Protein AF-A0A7X5N575-F1 (afdb_monomer)

Radius of gyration: 18.28 Å; Cα contacts (8 Å, |Δi|>4): 50; chains: 1; bounding box: 42×20×48 Å

InterPro domains:
  IPR002585 Cytochrome ubiquinol oxidase subunit 1 [PF01654] (1-79)
  IPR0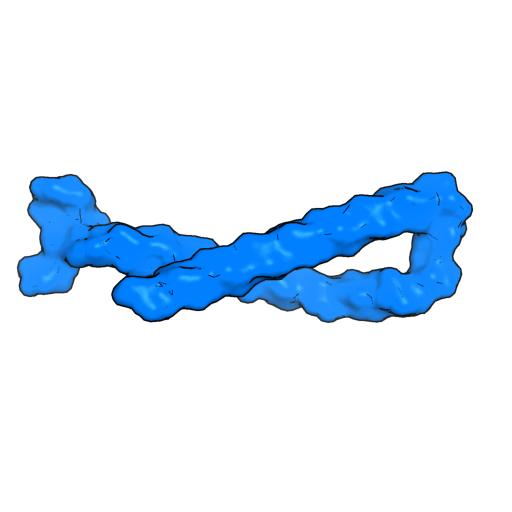02585 Cytochrome ubiquinol oxidase subunit 1 [PTHR30365] (1-79)

Foldseek 3Di:
DVLLVVLVCLLVVLVVVVVVLVVVLVVCVVVVCNVVPPVSVVVVVVNPCSVVSSVVSVVCNVVVVCPQDPPPPPHGVVD

Solvent-accessible surface area (backbone atoms only — not comparable to full-atom values): 4418 Å² total; per-residue (Å²): 112,70,68,43,57,52,27,45,51,52,21,51,52,47,52,53,49,52,50,50,52,52,51,53,49,51,54,28,49,77,68,69,44,47,86,76,37,59,66,60,58,50,49,52,66,65,48,64,61,46,58,58,53,27,52,54,22,47,50,47,30,55,57,64,64,42,57,67,34,76,38,83,100,77,36,52,72,90,114

Sequence (79 aa):
VTPVFFAFRIMVGIGSLMLLVAWVSALAWWRGTLVQWRWLLATWRWMLPSGFIALISGWFVTEMGRQPYVVYGLLRTAD

Structure (mmCIF, N/CA/C/O backbone):
data_AF-A0A7X5N575-F1
#
_entry.id   AF-A0A7X5N575-F1
#
loop_
_atom_site.group_PDB
_atom_site.id
_atom_site.type_symbol
_atom_site.label_atom_id
_atom_site.label_alt_id
_atom_site.label_comp_id
_atom_site.label_asym_id
_atom_site.label_entity_id
_atom_site.label_seq_id
_atom_site.pdbx_PDB_ins_code
_atom_site.Cartn_x
_atom_site.Cartn_y
_atom_site.Cartn_z
_atom_site.occupancy
_atom_site.B_iso_or_equiv
_atom_site.auth_seq_id
_atom_site.auth_comp_id
_atom_site.auth_asym_id
_atom_site.auth_atom_id
_atom_site.pdbx_PDB_model_num
ATOM 1 N N . VAL A 1 1 ? 5.741 -8.645 -19.659 1.00 68.75 1 VAL A N 1
ATOM 2 C CA . VAL A 1 1 ? 4.453 -8.000 -19.282 1.00 68.75 1 VAL A CA 1
ATOM 3 C C . VAL A 1 1 ? 3.779 -8.637 -18.067 1.00 68.75 1 VAL A C 1
ATOM 5 O O . VAL A 1 1 ? 3.264 -7.907 -17.231 1.00 68.75 1 VAL A O 1
ATOM 8 N N . THR A 1 2 ? 3.818 -9.967 -17.920 1.00 81.50 2 THR A N 1
ATOM 9 C CA . THR A 1 2 ? 3.215 -10.697 -16.791 1.00 81.50 2 THR A CA 1
ATOM 10 C C . THR A 1 2 ? 3.635 -10.201 -15.395 1.00 81.50 2 THR A C 1
ATOM 12 O O . THR A 1 2 ? 2.733 -9.966 -14.593 1.00 81.50 2 THR A O 1
ATOM 15 N N . PRO A 1 3 ? 4.923 -9.942 -15.073 1.00 80.56 3 PRO A N 1
ATOM 16 C CA . PRO A 1 3 ? 5.291 -9.495 -13.726 1.00 80.56 3 PRO A CA 1
ATOM 17 C C . PRO A 1 3 ? 4.761 -8.094 -13.388 1.00 80.56 3 PRO A C 1
ATOM 19 O O . PRO A 1 3 ? 4.307 -7.869 -12.271 1.00 80.56 3 PRO A O 1
ATOM 22 N N . VAL A 1 4 ? 4.742 -7.172 -14.358 1.00 84.62 4 VAL A N 1
ATOM 23 C CA . VAL A 1 4 ? 4.219 -5.805 -14.172 1.00 84.62 4 VAL A CA 1
ATOM 24 C C . VAL A 1 4 ? 2.710 -5.827 -13.921 1.00 84.62 4 VAL A C 1
ATOM 26 O O . VAL A 1 4 ? 2.222 -5.121 -13.042 1.00 84.62 4 VAL A O 1
ATOM 29 N N . PHE A 1 5 ? 1.973 -6.683 -14.636 1.00 87.81 5 PHE A N 1
ATOM 30 C CA . PHE A 1 5 ? 0.529 -6.837 -14.449 1.00 87.81 5 PHE A CA 1
ATOM 31 C C . PHE A 1 5 ? 0.169 -7.283 -13.024 1.00 87.81 5 PHE A C 1
ATOM 33 O O . PHE A 1 5 ? -0.718 -6.701 -12.398 1.00 87.81 5 PHE A O 1
ATOM 40 N N . PHE A 1 6 ? 0.864 -8.291 -12.489 1.00 89.19 6 PHE A N 1
ATOM 41 C CA . PHE A 1 6 ? 0.615 -8.764 -11.126 1.00 89.19 6 PHE A CA 1
ATOM 42 C C . PHE A 1 6 ? 1.107 -7.773 -10.069 1.00 89.19 6 PHE A C 1
ATOM 44 O O . PHE A 1 6 ? 0.368 -7.497 -9.124 1.00 89.19 6 PHE A O 1
ATOM 51 N N . ALA A 1 7 ? 2.294 -7.183 -10.248 1.00 87.62 7 ALA A N 1
ATOM 52 C CA . ALA A 1 7 ? 2.836 -6.188 -9.324 1.00 87.62 7 ALA A CA 1
ATOM 53 C C . ALA A 1 7 ? 1.906 -4.970 -9.182 1.00 87.62 7 ALA A C 1
ATOM 55 O O . ALA A 1 7 ? 1.631 -4.530 -8.066 1.00 87.62 7 ALA A O 1
ATOM 56 N N . PHE A 1 8 ? 1.327 -4.491 -10.288 1.00 89.50 8 PHE A N 1
ATOM 57 C CA . PHE A 1 8 ? 0.352 -3.400 -10.264 1.00 89.50 8 PHE A CA 1
ATOM 58 C C . PHE A 1 8 ? -0.893 -3.751 -9.442 1.00 89.50 8 PHE A C 1
ATOM 60 O O . PHE A 1 8 ? -1.335 -2.964 -8.606 1.00 89.50 8 PHE A O 1
ATOM 67 N N . ARG A 1 9 ? -1.448 -4.953 -9.628 1.00 93.44 9 ARG A N 1
ATOM 68 C CA . ARG A 1 9 ? -2.651 -5.396 -8.903 1.00 93.44 9 ARG A CA 1
ATOM 69 C C . ARG A 1 9 ? -2.391 -5.582 -7.414 1.00 93.44 9 ARG A C 1
ATOM 71 O O . ARG A 1 9 ? -3.248 -5.225 -6.614 1.00 93.44 9 ARG A O 1
ATOM 78 N N . ILE A 1 10 ? -1.225 -6.113 -7.048 1.00 91.94 10 ILE A N 1
ATOM 79 C CA . ILE A 1 10 ? -0.816 -6.254 -5.646 1.00 91.94 10 ILE A CA 1
ATOM 80 C C . ILE A 1 10 ? -0.680 -4.871 -5.004 1.00 91.94 10 ILE A C 1
ATOM 82 O O . ILE A 1 10 ? -1.249 -4.642 -3.939 1.00 91.94 10 ILE A O 1
ATOM 86 N N . MET A 1 11 ? -0.007 -3.930 -5.674 1.00 91.94 11 MET A N 1
ATOM 87 C CA . MET A 1 11 ? 0.149 -2.556 -5.192 1.00 91.94 11 MET A CA 1
ATOM 88 C C . MET A 1 11 ? -1.209 -1.882 -4.958 1.00 91.94 11 MET A C 1
ATOM 90 O O . MET A 1 11 ? -1.467 -1.381 -3.865 1.00 91.94 11 MET A O 1
ATOM 94 N N . VAL A 1 12 ? -2.089 -1.896 -5.964 1.00 93.94 12 VAL A N 1
ATOM 95 C CA . VAL A 1 12 ? -3.416 -1.271 -5.864 1.00 93.94 12 VAL A CA 1
ATOM 96 C C . VAL A 1 12 ? -4.271 -1.978 -4.815 1.00 93.94 12 VAL A C 1
ATOM 98 O O . VAL A 1 12 ? -4.880 -1.313 -3.986 1.00 93.94 12 VAL A O 1
ATOM 101 N N . GLY A 1 13 ? -4.277 -3.313 -4.793 1.00 94.44 13 GLY A N 1
ATOM 102 C CA . GLY A 1 13 ? -5.048 -4.093 -3.827 1.00 94.44 13 GLY A CA 1
ATOM 103 C C . GLY A 1 13 ? -4.650 -3.800 -2.381 1.00 94.44 13 GLY A C 1
ATOM 104 O O . GLY A 1 13 ? -5.518 -3.551 -1.545 1.00 94.44 13 GLY A O 1
ATOM 105 N N . ILE A 1 14 ? -3.345 -3.760 -2.092 1.00 93.25 14 ILE A N 1
ATOM 106 C CA . ILE A 1 14 ? -2.844 -3.419 -0.756 1.00 93.25 14 ILE A CA 1
ATOM 107 C C . ILE A 1 14 ? -3.139 -1.952 -0.426 1.00 93.25 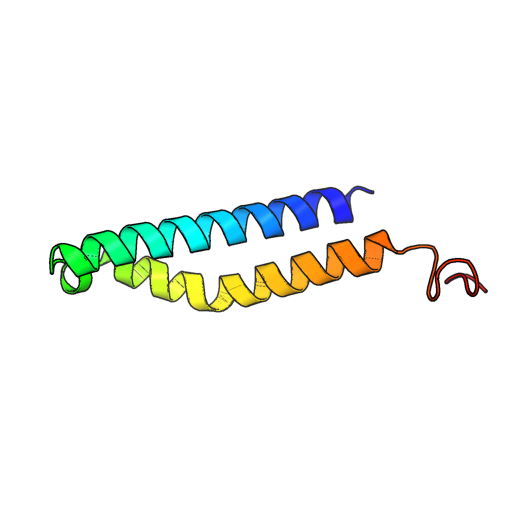14 ILE A C 1
ATOM 109 O O . ILE A 1 14 ? -3.617 -1.671 0.670 1.00 93.25 14 ILE A O 1
ATOM 113 N N . GLY A 1 15 ? -2.921 -1.025 -1.363 1.00 91.94 15 GLY A N 1
ATOM 114 C CA . GLY A 1 15 ? -3.200 0.398 -1.155 1.00 91.94 15 GLY A CA 1
ATOM 115 C C . GLY A 1 15 ? -4.673 0.672 -0.841 1.00 91.94 15 GLY A C 1
ATOM 116 O O . GLY A 1 15 ? -4.984 1.361 0.129 1.00 91.94 15 GLY A O 1
ATOM 117 N N . SER A 1 16 ? -5.596 0.077 -1.601 1.00 94.75 16 SER A N 1
ATOM 118 C CA . SER A 1 16 ? -7.036 0.185 -1.345 1.00 94.75 16 SER A CA 1
ATOM 119 C C . SER A 1 16 ? -7.434 -0.449 -0.013 1.00 94.75 16 SER A C 1
ATOM 121 O O . SER A 1 16 ? -8.248 0.118 0.715 1.00 94.75 16 SER A O 1
ATOM 123 N N . LEU A 1 17 ? -6.842 -1.593 0.343 1.00 93.56 17 LEU A N 1
ATOM 124 C CA . LEU A 1 17 ? -7.110 -2.257 1.617 1.00 93.56 17 LEU A CA 1
ATOM 125 C C . LEU A 1 17 ? -6.611 -1.428 2.811 1.00 93.56 17 LEU A C 1
ATOM 127 O O . LEU A 1 17 ? -7.337 -1.283 3.792 1.00 93.56 17 LEU A O 1
ATOM 131 N N . MET A 1 18 ? -5.431 -0.812 2.712 1.00 92.12 18 MET A N 1
ATOM 132 C CA . MET A 1 18 ? -4.924 0.124 3.724 1.00 92.12 18 MET A CA 1
ATOM 133 C C . MET A 1 18 ? -5.858 1.327 3.891 1.00 92.12 18 MET A C 1
ATOM 135 O O . MET A 1 18 ? -6.133 1.748 5.014 1.00 92.12 18 MET A O 1
ATOM 139 N N . LEU A 1 19 ? -6.394 1.848 2.786 1.00 94.25 19 LEU A N 1
ATOM 140 C CA . LEU A 1 19 ? -7.319 2.978 2.799 1.00 94.25 19 LEU A CA 1
ATOM 141 C C . LEU A 1 19 ? -8.654 2.608 3.463 1.00 94.25 19 LEU A C 1
ATOM 143 O O . LEU A 1 19 ? -9.151 3.361 4.299 1.00 94.25 19 LEU A O 1
ATOM 147 N N . LEU A 1 20 ? -9.191 1.418 3.176 1.00 94.50 20 LEU A N 1
ATOM 148 C CA . LEU A 1 20 ? -10.375 0.880 3.855 1.00 94.50 20 LEU A CA 1
ATOM 149 C C . LEU A 1 20 ? -10.149 0.719 5.361 1.00 94.50 20 LEU A C 1
ATOM 151 O O . LEU A 1 20 ? -10.995 1.135 6.152 1.00 94.50 20 LEU A O 1
ATOM 155 N N . VAL A 1 21 ? -9.007 0.159 5.773 1.00 92.25 21 VAL A N 1
ATOM 156 C CA . VAL A 1 21 ? -8.675 0.005 7.197 1.00 92.25 21 VAL A CA 1
ATOM 157 C C . VAL A 1 21 ? -8.573 1.370 7.878 1.00 92.25 21 VAL A C 1
ATOM 159 O O . VAL A 1 21 ? -9.136 1.542 8.956 1.00 92.25 21 VAL A O 1
ATOM 162 N N . ALA A 1 22 ? -7.940 2.359 7.241 1.00 92.31 22 ALA A N 1
ATOM 163 C CA . ALA A 1 22 ? -7.853 3.718 7.773 1.00 92.31 22 ALA A CA 1
ATOM 164 C C . ALA A 1 22 ? -9.240 4.363 7.945 1.00 92.31 22 ALA A C 1
ATOM 166 O O . ALA A 1 22 ? -9.521 4.948 8.991 1.00 92.31 22 ALA A O 1
ATOM 167 N N . TRP A 1 23 ? -10.132 4.202 6.964 1.00 95.12 23 TRP A N 1
ATOM 168 C CA . TRP A 1 23 ? -11.511 4.696 7.031 1.00 95.12 23 TRP A CA 1
ATOM 169 C C . TRP A 1 23 ? -12.317 4.037 8.152 1.00 95.12 23 TRP A C 1
ATOM 171 O O . TRP A 1 23 ? -12.938 4.730 8.958 1.00 95.12 23 TRP A O 1
ATOM 181 N N . VAL A 1 24 ? -12.281 2.706 8.252 1.00 92.31 24 VAL A N 1
ATOM 182 C CA . VAL A 1 24 ? -12.964 1.969 9.328 1.00 92.31 24 VAL A CA 1
ATOM 183 C C . VAL A 1 24 ? -12.414 2.379 10.694 1.00 92.31 24 VAL A C 1
ATOM 185 O O . VAL A 1 24 ? -13.181 2.564 11.638 1.00 92.31 24 VAL A O 1
ATOM 188 N N . SER A 1 25 ? -11.102 2.582 10.802 1.00 89.94 25 SER A N 1
ATOM 189 C CA . SER A 1 25 ? -10.477 3.082 12.023 1.00 89.94 25 SER A CA 1
ATOM 190 C C . SER A 1 25 ? -10.883 4.504 12.377 1.00 89.94 25 SER A C 1
ATOM 192 O O . SER A 1 25 ? -11.150 4.762 13.547 1.00 89.94 25 SER A O 1
ATOM 194 N N . ALA A 1 26 ? -10.994 5.408 11.405 1.00 92.50 26 ALA A N 1
ATOM 195 C CA . ALA A 1 26 ? -11.485 6.763 11.643 1.00 92.50 26 ALA A CA 1
ATOM 196 C C . ALA A 1 26 ? -12.937 6.750 12.151 1.00 92.50 26 ALA A C 1
ATOM 198 O O . ALA A 1 26 ? -13.256 7.408 13.141 1.00 92.50 26 ALA A O 1
ATOM 199 N N . LEU A 1 27 ? -13.799 5.921 11.552 1.00 92.31 27 LEU A N 1
ATOM 200 C CA . LEU A 1 27 ? -15.184 5.745 11.998 1.00 92.31 27 LEU A CA 1
ATOM 201 C C . LEU A 1 27 ? -15.269 5.142 13.410 1.00 92.31 27 LEU A C 1
ATOM 203 O O . LEU A 1 27 ? -16.064 5.601 14.231 1.00 92.31 27 LEU A O 1
ATOM 207 N N . ALA A 1 28 ? -14.453 4.129 13.713 1.00 89.62 28 ALA A N 1
ATOM 208 C CA . ALA A 1 28 ? -14.390 3.519 15.042 1.00 89.62 28 ALA A CA 1
ATOM 209 C C . ALA A 1 28 ? -13.826 4.483 16.099 1.00 89.62 28 ALA A C 1
ATOM 211 O O . ALA A 1 28 ? -14.238 4.437 17.260 1.00 89.62 28 ALA A O 1
ATOM 212 N N . TRP A 1 29 ? -12.915 5.375 15.701 1.00 88.94 29 TRP A N 1
ATOM 213 C CA . TRP A 1 29 ? -12.396 6.432 16.562 1.00 88.94 29 TRP A CA 1
ATOM 214 C C . TRP A 1 29 ? -13.471 7.470 16.888 1.00 88.94 29 TRP A C 1
ATOM 216 O O . TRP A 1 29 ? -13.682 7.761 18.062 1.00 88.94 29 TRP A O 1
ATOM 226 N N . TRP A 1 30 ? -14.230 7.936 15.892 1.00 90.50 30 TRP A N 1
ATOM 227 C CA . TRP A 1 30 ? -15.356 8.855 16.109 1.00 90.50 30 TRP A CA 1
ATOM 228 C C . TRP A 1 30 ? -16.464 8.271 16.988 1.00 90.50 30 TRP A C 1
ATOM 230 O O . TRP A 1 30 ? -17.123 9.005 17.716 1.00 90.50 30 TRP A O 1
ATOM 240 N N . ARG A 1 31 ? -16.659 6.949 16.959 1.00 88.94 31 ARG A N 1
ATOM 241 C CA . ARG A 1 31 ? -17.623 6.246 17.822 1.00 88.94 31 ARG A CA 1
ATOM 242 C C . ARG A 1 31 ? -17.078 5.904 19.212 1.00 88.94 31 ARG A C 1
ATOM 244 O O . ARG A 1 31 ? -17.818 5.357 20.023 1.00 88.94 31 ARG A O 1
ATOM 251 N N . GLY A 1 32 ? -15.797 6.162 19.485 1.00 87.44 32 GLY A N 1
ATOM 252 C CA . GLY A 1 32 ? -15.141 5.801 20.747 1.00 87.44 32 GLY A CA 1
ATOM 253 C C . GLY A 1 32 ? -14.940 4.292 20.962 1.00 87.44 32 GLY A C 1
ATOM 254 O O . GLY A 1 32 ? -14.493 3.880 22.029 1.00 87.44 32 GLY A O 1
ATOM 255 N N . THR A 1 33 ? -15.230 3.443 19.969 1.00 85.94 33 THR A N 1
ATOM 256 C CA . THR A 1 33 ? -15.158 1.971 20.082 1.00 85.94 33 THR A CA 1
ATOM 257 C C . THR A 1 33 ? -13.830 1.383 19.602 1.00 85.94 33 THR A C 1
ATOM 259 O O . THR A 1 33 ? -13.650 0.165 19.636 1.00 85.94 33 THR A O 1
ATOM 262 N N . LEU A 1 34 ? -12.886 2.228 19.171 1.00 80.75 34 LEU A N 1
ATOM 263 C CA . LEU A 1 34 ? -11.609 1.825 18.572 1.00 80.75 34 LEU A CA 1
ATOM 264 C C . LEU A 1 34 ? -10.849 0.783 19.411 1.00 80.75 34 LEU A C 1
ATOM 266 O O . LEU A 1 34 ? -10.389 -0.226 18.883 1.00 80.75 34 LEU A O 1
ATOM 270 N N . VAL A 1 35 ? -10.762 1.003 20.725 1.00 80.44 35 VAL A N 1
ATOM 271 C CA . VAL A 1 35 ? -9.999 0.145 21.650 1.00 80.44 35 VAL A CA 1
ATOM 272 C C . VAL A 1 35 ? -10.725 -1.173 21.951 1.00 80.44 35 VAL A C 1
ATOM 274 O O . VAL A 1 35 ? -10.091 -2.188 22.228 1.00 80.44 35 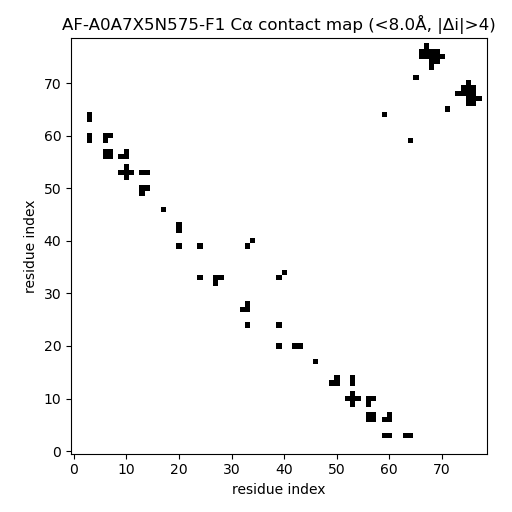VAL A O 1
ATOM 277 N N . GLN A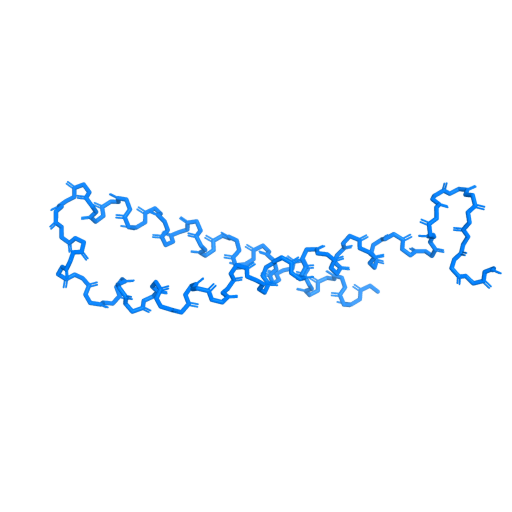 1 36 ? -12.056 -1.193 21.852 1.00 84.38 36 GLN A N 1
ATOM 278 C CA . GLN A 1 36 ? -12.860 -2.390 22.122 1.00 84.38 36 GLN A CA 1
ATOM 279 C C . GLN A 1 36 ? -12.874 -3.360 20.927 1.00 84.38 36 GLN A C 1
ATOM 281 O O . GLN A 1 36 ? -13.092 -4.563 21.086 1.00 84.38 36 GLN A O 1
ATOM 286 N N . TRP A 1 37 ? -12.600 -2.865 19.717 1.00 84.31 37 TRP A N 1
ATOM 287 C CA . TRP A 1 37 ? -12.593 -3.655 18.486 1.00 84.31 37 TRP A CA 1
ATOM 288 C C . TRP A 1 37 ? -11.277 -4.415 18.279 1.00 84.31 37 TRP A C 1
ATOM 290 O O . TRP A 1 37 ? -10.416 -4.0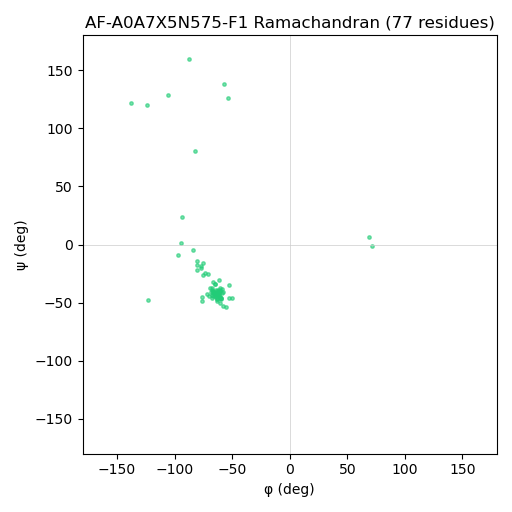54 17.475 1.00 84.31 37 TRP A O 1
ATOM 300 N N . ARG A 1 38 ? -11.157 -5.554 18.971 1.00 85.44 38 ARG A N 1
ATOM 301 C CA . ARG A 1 38 ? -9.986 -6.453 18.927 1.00 85.44 38 ARG A CA 1
ATOM 302 C C . ARG A 1 38 ? -9.579 -6.880 17.510 1.00 85.44 38 ARG A C 1
ATOM 304 O O . ARG A 1 38 ? -8.388 -7.022 17.241 1.00 85.44 38 ARG A O 1
ATOM 311 N N . TRP A 1 39 ? -10.543 -7.062 16.607 1.00 86.38 39 TRP A N 1
ATOM 312 C CA . TRP A 1 39 ? -10.291 -7.426 15.206 1.00 86.38 39 TRP A CA 1
ATOM 313 C C . TRP A 1 39 ? -9.635 -6.296 14.407 1.00 86.38 39 TRP A C 1
ATOM 315 O O . TRP A 1 39 ? -8.727 -6.545 13.613 1.00 86.38 39 TRP A O 1
ATOM 325 N N . LEU A 1 40 ? -10.027 -5.047 14.660 1.00 86.69 40 LEU A N 1
ATOM 326 C CA . LEU A 1 40 ? -9.435 -3.880 14.010 1.00 86.69 40 LEU A CA 1
ATOM 327 C C . LEU A 1 40 ? -7.974 -3.701 14.449 1.00 86.69 40 LEU A C 1
ATOM 329 O O . LEU A 1 40 ? -7.085 -3.559 13.614 1.00 86.69 40 LEU A O 1
ATOM 333 N N . LEU A 1 41 ? -7.711 -3.844 15.750 1.00 86.94 41 LEU A N 1
ATOM 334 C CA . LEU A 1 41 ? -6.356 -3.828 16.314 1.00 86.94 41 LEU A CA 1
ATOM 335 C C . LEU A 1 41 ? -5.498 -5.013 15.830 1.00 86.94 41 LEU A C 1
ATOM 337 O O . LEU A 1 41 ? -4.286 -4.888 15.656 1.00 86.94 41 LEU A O 1
ATOM 341 N N . ALA A 1 42 ? -6.098 -6.185 15.600 1.00 88.44 42 ALA A N 1
ATOM 342 C CA . ALA A 1 42 ? -5.408 -7.305 14.960 1.00 88.44 42 ALA A CA 1
ATOM 343 C C . ALA A 1 42 ? -5.036 -6.983 13.507 1.00 88.44 42 ALA A C 1
ATOM 345 O O . ALA A 1 42 ? -3.909 -7.246 13.102 1.00 88.44 42 ALA A O 1
ATOM 346 N N . THR A 1 43 ? -5.936 -6.348 12.759 1.00 89.56 43 THR A N 1
ATOM 347 C CA . THR A 1 43 ? -5.687 -5.938 11.370 1.00 89.56 43 THR A CA 1
ATOM 348 C C . THR A 1 43 ? -4.538 -4.934 11.280 1.00 89.56 43 THR A C 1
ATOM 350 O O . THR A 1 43 ? -3.682 -5.064 10.412 1.00 89.56 43 THR A O 1
ATOM 353 N N . TRP A 1 44 ? -4.438 -3.994 12.226 1.00 89.06 44 TRP A N 1
ATOM 354 C CA . TRP A 1 44 ? -3.325 -3.038 12.296 1.00 89.06 44 TRP A CA 1
ATOM 355 C C . TRP A 1 44 ? -1.958 -3.714 12.427 1.00 89.06 44 TRP A C 1
ATOM 357 O O . TRP A 1 44 ? -1.000 -3.290 11.785 1.00 89.06 44 TRP A O 1
ATOM 367 N N . ARG A 1 45 ? -1.868 -4.807 13.197 1.00 89.38 45 ARG A N 1
ATOM 368 C CA . ARG A 1 45 ? -0.624 -5.586 13.325 1.00 89.38 45 ARG A CA 1
ATOM 369 C C . ARG A 1 45 ? -0.191 -6.201 11.994 1.00 89.38 45 ARG A C 1
ATOM 371 O O . ARG A 1 45 ? 0.991 -6.176 11.675 1.00 89.38 45 A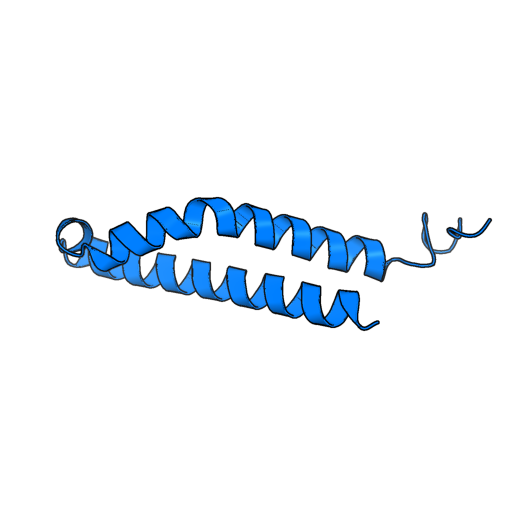RG A O 1
ATOM 378 N N . TRP A 1 46 ? -1.140 -6.698 11.204 1.00 87.81 46 TRP A N 1
ATOM 379 C CA . TRP A 1 46 ? -0.865 -7.250 9.873 1.00 87.81 46 TRP A CA 1
ATOM 380 C C . TRP A 1 46 ? -0.624 -6.174 8.803 1.00 87.81 46 TRP A C 1
ATOM 382 O O . TRP A 1 46 ? 0.006 -6.458 7.787 1.00 87.81 46 TRP A O 1
ATOM 392 N N . MET A 1 47 ? -1.078 -4.939 9.034 1.00 89.88 47 MET A N 1
ATOM 393 C CA . MET A 1 47 ? -0.851 -3.795 8.141 1.00 89.88 47 MET A CA 1
ATOM 394 C C . MET A 1 47 ? 0.529 -3.146 8.289 1.00 89.88 47 MET A C 1
ATOM 396 O O . MET A 1 47 ? 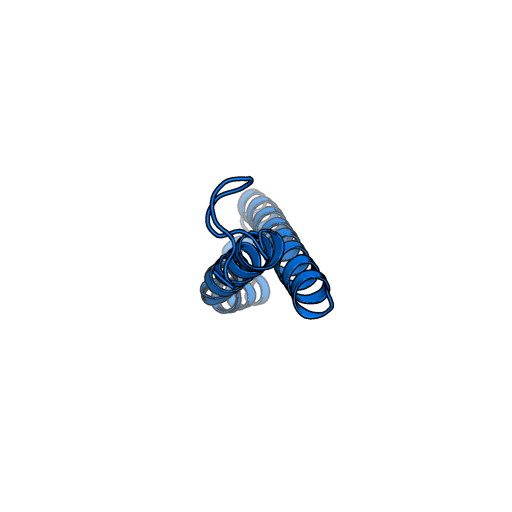0.943 -2.410 7.398 1.00 89.88 47 MET A O 1
ATOM 400 N N . LEU A 1 48 ? 1.284 -3.435 9.355 1.00 88.00 48 LEU A N 1
ATOM 401 C CA . LEU A 1 48 ? 2.660 -2.937 9.483 1.00 88.00 48 LEU A CA 1
ATOM 402 C C . LEU A 1 48 ? 3.550 -3.313 8.277 1.00 88.00 48 LEU A C 1
ATOM 404 O O . LEU A 1 48 ? 4.134 -2.414 7.673 1.00 88.00 48 LEU A O 1
ATOM 408 N N . PRO A 1 49 ? 3.662 -4.598 7.881 1.00 90.88 49 PRO A N 1
ATOM 409 C CA . PRO A 1 49 ? 4.504 -4.980 6.746 1.00 90.88 49 PRO A CA 1
ATOM 410 C C . PRO A 1 49 ? 3.869 -4.677 5.381 1.00 90.88 49 PRO A C 1
ATOM 412 O O . PRO A 1 49 ? 4.581 -4.625 4.377 1.00 90.88 49 PRO A O 1
ATOM 415 N N . SER A 1 50 ? 2.549 -4.475 5.302 1.00 89.94 50 SER A N 1
ATOM 416 C CA . SER A 1 50 ? 1.861 -4.339 4.012 1.00 89.94 50 SER A CA 1
ATOM 417 C C . SER A 1 50 ? 2.293 -3.088 3.246 1.00 89.94 50 SER A C 1
ATOM 419 O O . SER A 1 50 ? 2.419 -3.141 2.024 1.00 89.94 50 SER A O 1
ATOM 421 N N . GLY A 1 51 ? 2.600 -1.990 3.947 1.00 88.12 51 GLY A N 1
ATOM 422 C CA . GLY A 1 51 ? 3.123 -0.771 3.321 1.00 88.12 51 GLY A CA 1
ATOM 423 C C . GLY A 1 51 ? 4.449 -1.002 2.588 1.00 88.12 51 GLY A C 1
ATOM 424 O O . GLY A 1 51 ? 4.651 -0.490 1.489 1.00 88.12 51 GLY A O 1
ATOM 425 N N . PHE A 1 52 ? 5.323 -1.846 3.144 1.00 92.31 52 PHE A N 1
ATOM 426 C CA . PHE A 1 52 ? 6.595 -2.201 2.514 1.00 92.31 52 PHE A CA 1
ATOM 427 C C . PHE A 1 52 ? 6.391 -3.044 1.247 1.00 92.31 52 PHE A C 1
ATOM 429 O O . PHE A 1 52 ? 7.021 -2.798 0.220 1.00 92.31 52 PHE A O 1
ATOM 436 N N . ILE A 1 53 ? 5.450 -3.992 1.285 1.00 91.00 53 ILE A N 1
ATOM 437 C CA . ILE A 1 53 ? 5.093 -4.819 0.121 1.00 91.00 53 ILE A CA 1
ATOM 438 C C . ILE A 1 53 ? 4.515 -3.951 -1.005 1.00 91.00 53 ILE A C 1
ATOM 440 O O . ILE A 1 53 ? 4.878 -4.127 -2.172 1.00 91.00 53 ILE A O 1
ATOM 444 N N . ALA A 1 54 ? 3.646 -2.994 -0.668 1.00 90.75 54 ALA A N 1
ATOM 445 C CA . ALA A 1 54 ? 3.095 -2.050 -1.635 1.00 90.75 54 ALA A CA 1
ATOM 446 C C . ALA A 1 54 ? 4.191 -1.178 -2.269 1.00 90.75 54 ALA A C 1
ATOM 448 O O . ALA A 1 54 ? 4.199 -1.009 -3.488 1.00 90.75 54 ALA A O 1
ATOM 449 N N . LEU A 1 55 ? 5.149 -0.694 -1.468 1.00 92.62 55 LEU A N 1
ATOM 450 C CA . LEU A 1 55 ? 6.286 0.098 -1.944 1.00 92.62 55 LEU A CA 1
ATOM 451 C C . LEU A 1 55 ? 7.150 -0.682 -2.944 1.00 92.62 55 LEU A C 1
ATOM 453 O O . LEU A 1 55 ? 7.423 -0.180 -4.034 1.00 92.62 55 LEU A O 1
ATOM 457 N N . ILE A 1 56 ? 7.551 -1.911 -2.601 1.00 92.75 56 ILE A N 1
ATOM 458 C CA . ILE A 1 56 ? 8.358 -2.759 -3.494 1.00 92.75 56 ILE A CA 1
ATOM 459 C C . ILE A 1 56 ? 7.597 -3.055 -4.785 1.00 92.75 56 ILE A C 1
ATOM 461 O O . ILE A 1 56 ? 8.167 -2.976 -5.870 1.00 92.75 56 ILE A O 1
ATOM 465 N N . SER A 1 57 ? 6.303 -3.363 -4.681 1.00 90.38 57 SER A N 1
ATOM 466 C CA . SER A 1 57 ? 5.469 -3.643 -5.853 1.00 90.38 57 SER A CA 1
ATOM 467 C C . SER A 1 57 ? 5.387 -2.433 -6.787 1.00 90.38 57 SER A C 1
ATOM 469 O O . SER A 1 57 ? 5.491 -2.594 -8.001 1.00 90.38 57 SER A O 1
ATOM 471 N N . GLY A 1 58 ? 5.268 -1.221 -6.235 1.00 88.44 58 GLY A N 1
ATOM 472 C CA . GLY A 1 58 ? 5.285 0.021 -7.009 1.00 88.44 58 GLY A CA 1
ATOM 473 C C . GLY A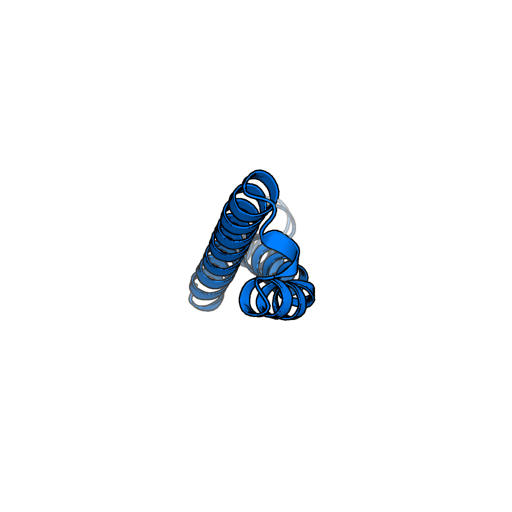 1 58 ? 6.610 0.250 -7.731 1.00 88.44 58 GLY A C 1
ATOM 474 O O . GLY A 1 58 ? 6.606 0.489 -8.937 1.00 88.44 58 GLY A O 1
ATOM 475 N N . TRP A 1 59 ? 7.733 0.069 -7.032 1.00 92.00 59 TRP A N 1
ATOM 476 C CA . TRP A 1 59 ? 9.066 0.117 -7.641 1.00 92.00 59 TRP A CA 1
ATOM 477 C C . TRP A 1 59 ? 9.229 -0.897 -8.772 1.00 92.00 59 TRP A C 1
ATOM 479 O O . TRP A 1 59 ? 9.791 -0.582 -9.819 1.00 92.00 59 TRP A O 1
ATOM 489 N N . PHE A 1 60 ? 8.697 -2.106 -8.590 1.00 88.94 60 PHE A N 1
ATOM 490 C CA . PHE A 1 60 ? 8.746 -3.140 -9.615 1.00 88.94 60 PHE A CA 1
ATOM 491 C C . PHE A 1 60 ? 7.975 -2.724 -10.871 1.00 88.94 60 PHE A C 1
ATOM 493 O O . PHE A 1 60 ? 8.460 -2.920 -11.982 1.00 88.94 60 PHE A O 1
ATOM 500 N N . VAL A 1 61 ? 6.797 -2.112 -10.710 1.00 89.12 61 VAL A N 1
ATOM 501 C CA . VAL A 1 61 ? 6.001 -1.587 -11.830 1.00 89.12 61 VAL A CA 1
ATOM 502 C C . VAL A 1 61 ? 6.740 -0.465 -12.553 1.00 89.12 61 VAL A C 1
ATOM 504 O O . VAL A 1 61 ? 6.781 -0.476 -13.782 1.00 89.12 61 VAL A O 1
ATOM 507 N N . THR A 1 62 ? 7.338 0.483 -11.828 1.00 88.44 62 THR A N 1
ATOM 508 C CA . THR A 1 62 ? 8.032 1.620 -12.447 1.00 88.44 62 THR A CA 1
ATOM 509 C C . THR A 1 62 ? 9.321 1.203 -13.145 1.00 88.44 62 THR A C 1
ATOM 511 O O . THR A 1 62 ? 9.556 1.620 -14.276 1.00 88.44 62 THR A O 1
ATOM 514 N N . GLU A 1 63 ? 10.136 0.353 -12.519 1.00 88.06 63 GLU A N 1
ATOM 515 C CA . GLU A 1 63 ? 11.450 -0.016 -13.055 1.00 88.06 63 GLU A CA 1
ATOM 516 C C . GLU A 1 63 ? 11.323 -1.006 -14.218 1.00 88.06 63 GLU A C 1
ATOM 518 O O . GLU A 1 63 ? 11.915 -0.813 -15.281 1.00 88.06 63 GLU A O 1
ATOM 523 N N . MET A 1 64 ? 10.475 -2.030 -14.073 1.00 85.31 64 MET A N 1
ATOM 524 C CA . MET A 1 64 ? 10.215 -2.979 -15.161 1.00 85.31 64 MET A CA 1
ATOM 525 C C . MET A 1 64 ? 9.355 -2.366 -16.267 1.00 85.31 64 MET A C 1
ATOM 527 O O . MET A 1 64 ? 9.423 -2.820 -17.406 1.00 85.31 64 MET A O 1
ATOM 531 N N . GLY A 1 65 ? 8.555 -1.343 -15.955 1.00 84.69 65 GLY A N 1
ATOM 532 C CA . GLY A 1 65 ? 7.807 -0.572 -16.947 1.00 84.69 65 GLY A CA 1
ATOM 533 C C . GLY A 1 65 ? 8.699 0.315 -17.816 1.00 84.69 65 GLY A C 1
ATOM 534 O O . GLY A 1 65 ? 8.332 0.602 -18.951 1.00 84.69 65 GLY A O 1
ATOM 535 N N . ARG A 1 66 ? 9.877 0.711 -17.311 1.00 86.62 66 ARG A N 1
ATOM 536 C CA . ARG A 1 66 ? 10.855 1.523 -18.051 1.00 86.62 66 ARG A CA 1
ATOM 537 C C . ARG A 1 66 ? 11.713 0.713 -19.022 1.00 86.62 66 ARG A C 1
ATOM 539 O O . ARG A 1 66 ? 12.327 1.286 -19.920 1.00 86.62 66 ARG A O 1
ATOM 546 N N . GLN A 1 67 ? 11.760 -0.609 -18.863 1.00 86.25 67 GLN A N 1
ATOM 547 C CA . GLN A 1 67 ? 12.475 -1.497 -19.781 1.00 86.25 67 GLN A CA 1
ATOM 548 C C . GLN A 1 67 ? 11.957 -1.316 -21.222 1.00 86.25 67 GLN A C 1
ATOM 550 O O . GLN A 1 67 ? 10.745 -1.217 -21.423 1.00 86.25 67 GLN A O 1
ATOM 555 N N . PRO A 1 68 ? 12.837 -1.285 -22.240 1.00 86.88 68 PRO A N 1
ATOM 556 C CA . PRO A 1 68 ? 14.265 -1.621 -22.207 1.00 86.88 68 PRO A CA 1
ATOM 557 C C . PRO A 1 68 ? 15.197 -0.416 -21.967 1.00 86.88 68 PRO A C 1
ATOM 559 O O . PRO A 1 68 ? 16.347 -0.444 -22.393 1.00 86.88 68 PRO A O 1
ATOM 562 N N . TYR A 1 69 ? 14.729 0.675 -21.359 1.00 85.25 69 TYR A N 1
ATOM 563 C CA . TYR A 1 69 ? 15.513 1.903 -21.210 1.00 85.25 69 TYR A CA 1
ATOM 564 C C . TYR A 1 69 ? 16.020 2.111 -19.779 1.00 85.25 69 TYR A C 1
ATOM 566 O O . TYR A 1 69 ? 15.250 2.146 -18.815 1.00 85.25 69 TYR A O 1
ATOM 574 N N . VAL A 1 70 ? 17.326 2.358 -19.648 1.00 85.44 70 VAL A N 1
ATOM 575 C CA . VAL A 1 70 ? 17.897 2.948 -18.426 1.00 85.44 70 VAL A CA 1
ATOM 576 C C . VAL A 1 70 ? 17.589 4.440 -18.422 1.00 85.44 70 VAL A C 1
ATOM 578 O O . VAL A 1 70 ? 17.032 4.952 -17.456 1.00 85.44 70 VAL A O 1
ATOM 581 N N . VAL A 1 71 ? 17.859 5.108 -19.547 1.00 84.44 71 VAL A N 1
ATOM 582 C CA . VAL A 1 71 ? 17.493 6.504 -19.793 1.00 84.44 71 VAL A CA 1
ATOM 583 C C . VAL A 1 71 ? 16.666 6.559 -21.069 1.00 84.44 71 VAL A C 1
ATOM 585 O O . VAL A 1 71 ? 17.128 6.159 -22.140 1.00 84.44 71 VAL A O 1
ATOM 588 N N . TYR A 1 72 ? 15.428 7.039 -20.956 1.00 81.94 72 TYR A N 1
ATOM 589 C CA . TYR A 1 72 ? 14.503 7.104 -22.085 1.00 81.94 72 TYR A CA 1
ATOM 590 C C . TYR A 1 72 ? 15.118 7.835 -23.281 1.00 81.94 72 TYR A C 1
ATOM 592 O O . TYR A 1 72 ? 15.590 8.961 -23.155 1.00 81.94 72 TYR A O 1
ATOM 600 N N . GLY A 1 73 ? 15.112 7.174 -24.441 1.00 80.31 73 GLY A N 1
ATOM 601 C CA . GLY A 1 73 ? 15.602 7.742 -25.700 1.00 80.31 73 GLY A CA 1
ATOM 602 C C . GLY A 1 73 ? 17.122 7.913 -25.808 1.00 80.31 73 GLY A C 1
ATOM 603 O O . GLY A 1 73 ? 17.580 8.347 -26.858 1.00 80.31 73 GLY A O 1
ATOM 604 N N . LEU A 1 74 ? 17.890 7.565 -24.768 1.00 83.25 74 LEU A N 1
ATOM 605 C CA . LEU A 1 74 ? 19.337 7.800 -24.704 1.00 83.25 74 LEU A CA 1
ATOM 606 C C . LEU A 1 74 ? 20.142 6.516 -24.480 1.00 83.25 74 LEU A C 1
ATOM 608 O O . LEU A 1 74 ? 21.111 6.292 -25.195 1.00 83.25 74 LEU A O 1
ATOM 612 N N . LEU A 1 75 ? 19.748 5.675 -23.515 1.00 82.69 75 LEU A N 1
ATOM 613 C CA . LEU A 1 75 ? 20.500 4.470 -23.146 1.00 82.69 75 LEU A CA 1
ATOM 614 C C . LEU A 1 75 ? 19.563 3.285 -22.914 1.00 82.69 75 LEU A C 1
ATOM 616 O O . LEU A 1 75 ? 18.664 3.343 -22.061 1.00 82.69 75 LEU A O 1
ATOM 620 N N . ARG A 1 76 ? 19.773 2.209 -23.676 1.00 83.31 76 ARG A N 1
ATOM 621 C CA . ARG A 1 76 ? 19.056 0.943 -23.497 1.00 83.31 76 ARG A CA 1
ATOM 622 C C . ARG A 1 76 ? 19.782 0.078 -22.473 1.00 83.31 76 ARG A C 1
ATOM 624 O O . ARG A 1 76 ? 20.948 0.286 -22.189 1.00 83.31 76 ARG A O 1
ATOM 631 N N . THR A 1 77 ? 1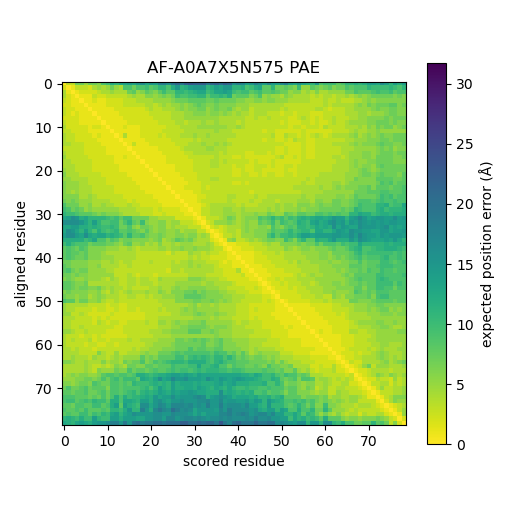9.077 -0.885 -21.897 1.00 79.81 77 THR A N 1
ATOM 632 C CA . THR A 1 77 ? 19.622 -1.822 -20.904 1.00 79.81 77 THR A CA 1
ATOM 633 C C . THR A 1 77 ? 20.510 -2.909 -21.501 1.00 79.81 77 THR A C 1
ATOM 635 O O . THR A 1 77 ? 21.211 -3.584 -20.754 1.00 79.81 77 THR A O 1
ATOM 638 N N . ALA A 1 78 ? 20.451 -3.105 -22.819 1.00 78.62 78 ALA A N 1
ATOM 639 C CA . ALA A 1 78 ? 21.232 -4.106 -23.543 1.00 78.62 78 ALA A CA 1
ATOM 640 C C . ALA A 1 78 ? 22.516 -3.548 -24.189 1.00 78.62 78 ALA A C 1
ATOM 642 O O . ALA A 1 78 ? 23.297 -4.347 -24.701 1.00 78.62 78 ALA A O 1
ATOM 643 N N . ASP A 1 79 ? 22.691 -2.220 -24.184 1.00 64.44 79 ASP A N 1
ATOM 644 C CA . ASP A 1 79 ? 23.885 -1.515 -24.674 1.00 64.44 79 ASP A CA 1
ATOM 645 C C . ASP A 1 79 ? 24.845 -1.250 -23.501 1.00 64.44 79 ASP A C 1
ATOM 647 O O . ASP A 1 79 ? 26.070 -1.431 -23.683 1.00 64.44 79 ASP A O 1
#

pLDDT: mean 87.83, std 5.28, range [64.44, 95.12]

Secondary structure (DSSP, 8-state):
-HHHHHHHHHHHHHHHHHHHHHHHHHHHHHTT-TTT-HHHHHHHHHHHHHHHHHHHHHHHHHHHHHTTEEETTTEETT-

Mean predicted aligned error: 5.65 Å

Organism: Xanthomonas perforans (NCBI:txid442694)